Protein AF-A0A4U2Q6R0-F1 (afdb_monomer_lite)

Foldseek 3Di:
DPDPPVLVVLC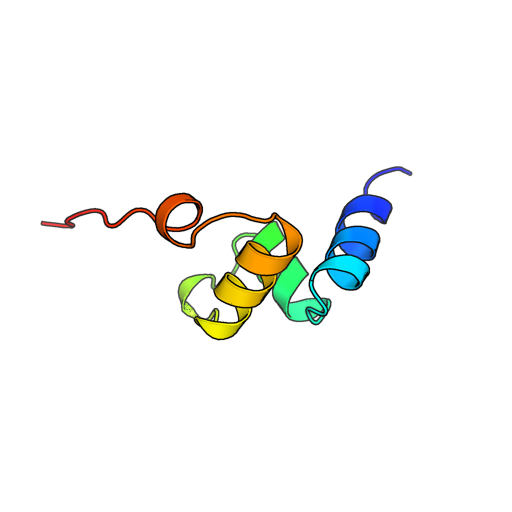VQLVDDSVLSCCVVVVPPCVPRDVVSLVSSCNSVVHDSCVVDDDDDDD

Radius of gyration: 12.47 Å; chains: 1; bounding box: 40×25×24 Å

Secondary structure (DSSP, 8-state):
--SSHHHHHHHHHH---HHHHHHHHTT-SGGG--HHHHHHHHHHHT--HHHH-------

Structure (mmCIF, N/CA/C/O backbone):
data_AF-A0A4U2Q6R0-F1
#
_entry.id   AF-A0A4U2Q6R0-F1
#
loop_
_atom_site.group_PDB
_atom_site.id
_atom_site.type_symbol
_atom_site.label_atom_id
_atom_site.label_alt_id
_atom_site.label_comp_id
_atom_site.label_asym_id
_atom_site.label_entity_id
_atom_site.label_seq_id
_atom_site.pdbx_PDB_ins_code
_atom_site.Cartn_x
_atom_site.Cartn_y
_atom_site.Cartn_z
_atom_site.occupancy
_atom_site.B_iso_or_equiv
_atom_site.auth_seq_id
_atom_site.auth_comp_id
_atom_site.auth_asym_id
_atom_site.auth_atom_id
_atom_site.pdbx_PDB_model_num
ATOM 1 N N . MET A 1 1 ? 16.440 -17.318 9.023 1.00 40.34 1 MET A N 1
ATOM 2 C CA . MET A 1 1 ? 17.111 -16.251 8.248 1.00 40.34 1 MET A CA 1
ATOM 3 C C . MET A 1 1 ? 16.379 -15.989 6.916 1.00 40.34 1 MET A C 1
ATOM 5 O O . MET A 1 1 ? 17.011 -15.970 5.879 1.00 40.34 1 MET A O 1
ATOM 9 N N . TRP A 1 2 ? 15.047 -15.788 6.934 1.00 46.12 2 TRP A N 1
ATOM 10 C CA . TRP A 1 2 ? 14.207 -15.674 5.713 1.00 46.12 2 TRP A CA 1
ATOM 11 C C . TRP A 1 2 ? 13.237 -14.472 5.711 1.00 46.12 2 TRP A C 1
ATOM 13 O O . TRP A 1 2 ? 12.486 -14.282 4.765 1.00 46.12 2 TRP A O 1
ATOM 23 N N . ARG A 1 3 ? 13.222 -13.642 6.765 1.00 53.06 3 ARG A N 1
ATOM 24 C CA . ARG A 1 3 ? 12.147 -12.653 6.988 1.00 53.06 3 ARG A CA 1
ATOM 25 C C . ARG A 1 3 ? 12.399 -11.268 6.356 1.00 53.06 3 ARG A C 1
ATOM 27 O O . ARG A 1 3 ? 11.472 -10.479 6.261 1.00 53.06 3 ARG A O 1
ATOM 34 N N . ASN A 1 4 ? 13.627 -10.978 5.909 1.00 56.28 4 ASN A N 1
ATOM 35 C CA . ASN A 1 4 ? 14.025 -9.642 5.425 1.00 56.28 4 ASN A CA 1
ATOM 36 C C . ASN A 1 4 ? 13.966 -9.448 3.896 1.00 56.28 4 ASN A C 1
ATOM 38 O O . ASN A 1 4 ? 13.932 -8.300 3.454 1.00 56.28 4 ASN A O 1
ATOM 42 N N . CYS A 1 5 ? 13.932 -10.509 3.078 1.00 61.72 5 CYS A N 1
ATOM 43 C CA . CYS A 1 5 ? 13.888 -10.344 1.615 1.00 61.72 5 CYS A CA 1
ATOM 44 C C . CYS A 1 5 ? 12.571 -9.726 1.136 1.00 61.72 5 CYS A C 1
ATOM 46 O O . CYS A 1 5 ? 12.613 -8.764 0.379 1.00 61.72 5 CYS A O 1
ATOM 48 N N . PHE A 1 6 ? 11.424 -10.189 1.647 1.00 73.31 6 PHE A N 1
ATOM 49 C CA . PHE A 1 6 ? 10.108 -9.724 1.192 1.00 73.31 6 PHE A CA 1
ATOM 50 C C . PHE A 1 6 ? 9.914 -8.209 1.359 1.00 73.31 6 PHE A C 1
ATOM 52 O O . PHE A 1 6 ? 9.485 -7.531 0.434 1.00 73.31 6 PHE A O 1
ATOM 59 N N . LEU A 1 7 ? 10.296 -7.643 2.510 1.00 77.25 7 LEU A N 1
ATOM 60 C CA . LEU A 1 7 ? 10.177 -6.197 2.747 1.00 77.25 7 LEU A CA 1
ATOM 61 C C . LEU A 1 7 ? 11.146 -5.385 1.880 1.00 77.25 7 LEU A C 1
ATOM 63 O O . LEU A 1 7 ? 10.851 -4.249 1.518 1.00 77.25 7 LEU A O 1
ATOM 67 N N . THR A 1 8 ? 12.305 -5.955 1.553 1.00 79.38 8 THR A N 1
ATOM 68 C CA . THR A 1 8 ? 13.319 -5.304 0.714 1.00 79.38 8 THR A CA 1
ATOM 69 C C . THR A 1 8 ? 12.883 -5.291 -0.750 1.00 79.38 8 THR A C 1
ATOM 71 O O . THR A 1 8 ? 12.988 -4.264 -1.416 1.00 79.38 8 THR A O 1
ATOM 74 N N . GLU A 1 9 ? 12.318 -6.397 -1.226 1.00 81.75 9 GLU A N 1
ATOM 75 C CA . GLU A 1 9 ? 11.743 -6.525 -2.563 1.00 81.75 9 GLU A CA 1
ATOM 76 C C . GLU A 1 9 ? 10.501 -5.643 -2.718 1.00 81.75 9 GLU A C 1
ATOM 78 O O . GLU A 1 9 ? 10.406 -4.875 -3.671 1.00 81.75 9 GLU A O 1
ATOM 83 N N . LEU A 1 10 ? 9.617 -5.622 -1.715 1.00 81.81 10 LEU A N 1
ATOM 84 C CA . LEU A 1 10 ? 8.461 -4.728 -1.698 1.00 81.81 10 LEU A CA 1
ATOM 85 C C . LEU A 1 10 ? 8.879 -3.254 -1.725 1.00 81.81 10 LEU A C 1
ATOM 87 O O . LEU A 1 10 ? 8.268 -2.466 -2.442 1.00 81.81 10 LEU A O 1
ATOM 91 N N . ARG A 1 11 ? 9.940 -2.862 -1.001 1.00 82.69 11 ARG A N 1
ATOM 92 C CA . ARG A 1 11 ? 10.515 -1.506 -1.104 1.00 82.69 11 ARG A CA 1
ATOM 93 C C . ARG A 1 11 ? 10.996 -1.204 -2.517 1.00 82.69 11 ARG A C 1
ATOM 95 O O . ARG A 1 11 ? 10.758 -0.104 -3.002 1.00 82.69 11 ARG A O 1
ATOM 102 N N . SER A 1 12 ? 11.665 -2.163 -3.154 1.00 82.81 12 SER A N 1
ATOM 103 C CA . SER A 1 12 ? 12.173 -2.006 -4.517 1.00 82.81 12 SER A CA 1
ATOM 104 C C . SER A 1 12 ? 11.045 -1.865 -5.540 1.00 82.81 12 SER A C 1
ATOM 106 O O . SER A 1 12 ? 11.169 -1.065 -6.460 1.00 82.81 12 SER A O 1
ATOM 108 N N . LEU A 1 13 ? 9.954 -2.619 -5.379 1.00 84.00 13 LEU A N 1
ATOM 109 C CA . LEU A 1 13 ? 8.819 -2.621 -6.305 1.00 84.00 13 LEU A CA 1
ATOM 110 C C . LEU A 1 13 ? 7.886 -1.418 -6.108 1.00 84.00 13 LEU A C 1
ATOM 112 O O . LEU A 1 13 ? 7.418 -0.841 -7.080 1.00 84.00 13 LEU A O 1
ATOM 116 N N . SER A 1 14 ? 7.629 -1.023 -4.858 1.00 82.19 14 SER A N 1
ATOM 117 C CA . SER A 1 14 ? 6.686 0.062 -4.523 1.00 82.19 14 SER A CA 1
ATOM 118 C C . SER A 1 14 ? 7.323 1.448 -4.412 1.00 82.19 14 SER A C 1
ATOM 120 O O . SER A 1 14 ? 6.617 2.448 -4.295 1.00 82.19 14 SER A O 1
ATOM 122 N N . GLY A 1 15 ? 8.657 1.535 -4.367 1.00 83.69 15 GLY A N 1
ATOM 123 C CA . GLY A 1 15 ? 9.367 2.793 -4.112 1.00 83.69 15 GLY A CA 1
ATOM 124 C C . GLY A 1 15 ? 9.094 3.384 -2.722 1.00 83.69 15 GLY A C 1
ATOM 125 O O . GLY A 1 15 ? 9.390 4.554 -2.468 1.00 83.69 15 GLY A O 1
ATOM 126 N N . LEU A 1 16 ? 8.509 2.603 -1.809 1.00 85.62 16 LEU A N 1
ATOM 127 C CA . LEU A 1 16 ? 8.174 3.065 -0.471 1.00 85.62 16 LEU A CA 1
ATOM 128 C C . LEU A 1 16 ? 9.391 3.119 0.451 1.00 85.62 16 LEU A C 1
ATOM 130 O O . LEU A 1 16 ? 10.310 2.294 0.415 1.00 85.62 16 LEU A O 1
ATOM 134 N N . SER A 1 17 ? 9.360 4.095 1.361 1.00 82.25 17 SER A N 1
ATOM 135 C CA . SER A 1 17 ? 10.346 4.174 2.431 1.00 82.25 17 SER A CA 1
ATOM 136 C C . SER A 1 17 ? 10.231 2.946 3.344 1.00 82.25 17 SER A C 1
ATOM 138 O O . SER A 1 17 ? 9.140 2.429 3.599 1.00 82.25 17 SER A O 1
ATOM 140 N N . GLY A 1 18 ? 11.359 2.488 3.894 1.00 77.69 18 GLY A N 1
ATOM 141 C CA . GLY A 1 18 ? 11.358 1.333 4.800 1.00 77.69 18 GLY A CA 1
ATOM 142 C C . GLY A 1 18 ? 10.550 1.576 6.068 1.00 77.69 18 GLY A C 1
ATOM 143 O O . GLY A 1 18 ? 10.021 0.633 6.646 1.00 77.69 18 GLY A O 1
ATOM 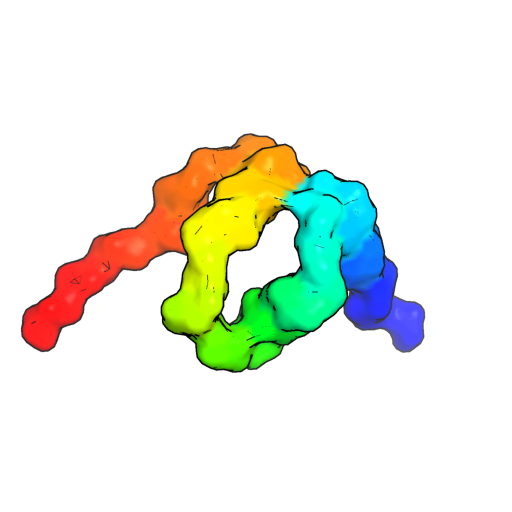144 N N . ASN A 1 19 ? 10.406 2.841 6.466 1.00 81.44 19 ASN A N 1
ATOM 145 C CA . ASN A 1 19 ? 9.602 3.219 7.616 1.00 81.44 19 ASN A CA 1
ATOM 146 C C . ASN A 1 19 ? 8.102 3.060 7.322 1.00 81.44 19 ASN A C 1
ATOM 148 O O . ASN A 1 19 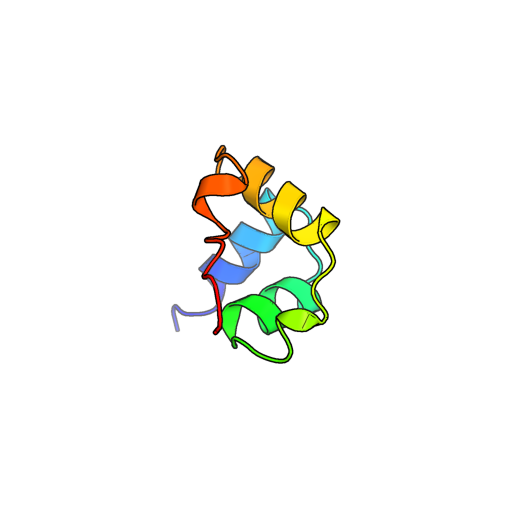? 7.375 2.529 8.154 1.00 81.44 19 ASN A O 1
ATOM 152 N N . SER A 1 20 ? 7.653 3.445 6.120 1.00 80.50 20 SER A N 1
ATOM 153 C CA . SER A 1 20 ? 6.265 3.257 5.672 1.00 80.50 20 SER A CA 1
ATOM 154 C C . SER A 1 20 ? 5.897 1.775 5.593 1.00 80.50 20 SER A C 1
ATOM 156 O O . SER A 1 20 ? 4.870 1.369 6.125 1.00 80.50 20 SER A O 1
ATOM 158 N N . ILE A 1 21 ? 6.770 0.949 5.004 1.00 83.12 21 ILE A N 1
ATOM 159 C CA . ILE A 1 21 ? 6.543 -0.500 4.918 1.00 83.12 21 ILE A CA 1
ATOM 160 C C . ILE A 1 21 ? 6.552 -1.155 6.302 1.00 83.12 21 ILE A C 1
ATOM 162 O O . ILE A 1 21 ? 5.700 -1.994 6.574 1.00 83.12 21 ILE A O 1
ATOM 166 N N . ASN A 1 22 ? 7.452 -0.753 7.204 1.00 83.44 22 ASN A N 1
ATOM 167 C CA . ASN A 1 22 ? 7.455 -1.288 8.566 1.00 83.44 22 ASN A CA 1
ATOM 168 C C . ASN A 1 22 ? 6.190 -0.926 9.346 1.00 83.44 22 ASN A C 1
ATOM 170 O O . ASN A 1 22 ? 5.709 -1.768 10.097 1.00 83.44 22 ASN A O 1
ATOM 174 N N . LYS A 1 23 ? 5.656 0.291 9.179 1.00 82.88 23 LYS A N 1
ATOM 175 C CA . LYS A 1 23 ? 4.391 0.696 9.809 1.00 82.88 23 LYS A CA 1
ATOM 176 C C . LYS A 1 23 ? 3.229 -0.168 9.333 1.00 82.88 23 LYS A C 1
ATOM 178 O O . LYS A 1 23 ? 2.488 -0.680 10.162 1.00 82.88 23 LYS A O 1
ATOM 183 N N . LEU A 1 24 ? 3.129 -0.378 8.021 1.00 82.19 24 LEU A N 1
ATO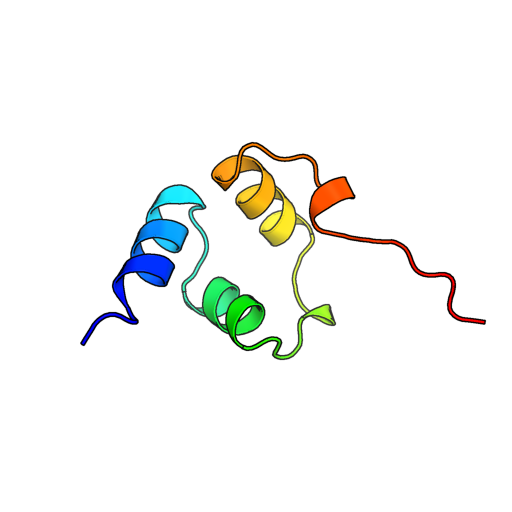M 184 C CA . LEU A 1 24 ? 2.099 -1.228 7.424 1.00 82.19 24 LEU A CA 1
ATOM 185 C C . LEU A 1 24 ? 2.238 -2.688 7.856 1.00 82.19 24 LEU A C 1
ATOM 187 O O . LEU A 1 24 ? 1.271 -3.296 8.289 1.00 82.19 24 LEU A O 1
ATOM 191 N N . TYR A 1 25 ? 3.452 -3.234 7.802 1.00 81.44 25 TYR A N 1
ATOM 192 C CA . TYR A 1 25 ? 3.711 -4.631 8.146 1.00 81.44 25 TYR A CA 1
ATOM 193 C C . TYR A 1 25 ? 3.523 -4.934 9.640 1.00 81.44 25 TYR A C 1
ATOM 195 O O . TYR A 1 25 ? 3.176 -6.051 10.008 1.00 81.44 25 TYR A O 1
ATOM 203 N N . ARG A 1 26 ? 3.792 -3.961 10.518 1.00 83.12 26 ARG A N 1
ATOM 204 C CA . ARG A 1 26 ? 3.610 -4.091 11.974 1.00 83.12 26 ARG A CA 1
ATOM 205 C C . ARG A 1 26 ? 2.264 -3.555 12.455 1.00 83.12 26 ARG A C 1
ATOM 207 O O . ARG A 1 26 ? 2.084 -3.413 13.662 1.00 83.12 26 ARG A O 1
ATOM 214 N N . GLU A 1 27 ? 1.385 -3.188 11.527 1.00 79.81 27 GLU A N 1
ATOM 215 C CA . GLU A 1 27 ? 0.069 -2.606 11.792 1.00 79.81 27 GLU A CA 1
ATOM 216 C C . GLU A 1 27 ? 0.101 -1.448 12.804 1.00 79.81 27 GLU A C 1
ATOM 218 O O . GLU A 1 27 ? -0.798 -1.257 13.617 1.00 79.81 27 GLU A O 1
ATOM 223 N N . THR A 1 28 ? 1.181 -0.665 12.791 1.00 78.62 28 THR A N 1
ATOM 224 C CA . THR A 1 28 ? 1.429 0.361 13.806 1.00 78.62 28 THR A CA 1
ATOM 225 C C . THR A 1 28 ? 1.080 1.737 13.257 1.00 78.62 28 THR A C 1
ATOM 227 O O . THR A 1 28 ? 1.704 2.195 12.297 1.00 78.62 28 THR A O 1
ATOM 230 N N . ASN A 1 29 ? 0.136 2.423 13.907 1.00 77.44 29 ASN A N 1
ATOM 231 C CA . ASN A 1 29 ? -0.361 3.743 13.511 1.00 77.44 29 ASN A CA 1
ATOM 232 C C . ASN A 1 29 ? -0.792 3.799 12.028 1.00 77.44 29 ASN A C 1
ATOM 234 O O . ASN A 1 29 ? -0.417 4.733 11.305 1.00 77.44 29 ASN A O 1
ATOM 238 N N . ILE A 1 30 ? -1.502 2.772 11.539 1.00 80.12 30 ILE A N 1
ATOM 239 C CA . ILE A 1 30 ? -1.933 2.670 10.131 1.00 80.12 30 ILE A CA 1
ATOM 240 C C . ILE A 1 30 ? -2.765 3.892 9.726 1.00 80.12 30 ILE A C 1
ATOM 242 O O . ILE A 1 30 ? -2.638 4.358 8.597 1.00 80.12 30 ILE A O 1
ATOM 246 N N . GLU A 1 31 ? -3.536 4.466 10.645 1.00 79.00 31 GLU A N 1
ATOM 247 C CA . GLU A 1 31 ? -4.331 5.681 10.463 1.00 79.00 31 GLU A CA 1
ATOM 248 C C . GLU A 1 31 ? -3.495 6.911 10.076 1.00 79.00 31 GLU A C 1
ATOM 250 O O . GLU A 1 31 ? -4.009 7.850 9.474 1.00 79.00 31 GLU A O 1
ATOM 255 N N . THR A 1 32 ? -2.190 6.897 10.366 1.00 82.00 32 THR A N 1
ATOM 256 C CA . THR A 1 32 ? -1.250 7.953 9.953 1.00 82.00 32 THR A CA 1
ATOM 257 C C . THR A 1 32 ? -0.688 7.739 8.546 1.00 82.00 32 THR A C 1
ATOM 259 O O . THR A 1 32 ? 0.101 8.552 8.055 1.00 82.00 32 THR A O 1
ATOM 262 N N . THR A 1 33 ? -1.051 6.634 7.890 1.00 83.25 33 THR A N 1
ATOM 263 C CA . THR A 1 33 ? -0.588 6.308 6.542 1.00 83.25 33 THR A CA 1
ATOM 264 C C . THR A 1 33 ? -1.259 7.218 5.528 1.00 83.25 33 THR A C 1
ATOM 266 O O . THR A 1 33 ? -2.480 7.303 5.437 1.00 83.25 33 THR A O 1
ATOM 269 N N . GLN A 1 34 ? -0.441 7.883 4.719 1.00 85.25 34 GLN A N 1
ATOM 270 C CA . GLN A 1 34 ? -0.937 8.739 3.651 1.00 85.25 34 GLN A CA 1
ATOM 271 C C . GLN A 1 34 ? -1.539 7.906 2.518 1.00 85.25 34 GLN A C 1
ATOM 273 O O . GLN A 1 34 ? -0.983 6.876 2.133 1.00 85.25 34 GLN A O 1
ATOM 278 N N . LEU A 1 35 ? -2.615 8.408 1.912 1.00 86.12 35 LEU A N 1
ATOM 279 C CA . LEU A 1 35 ? -3.281 7.764 0.778 1.00 86.12 35 LEU A CA 1
ATOM 280 C C . LEU A 1 35 ? -2.321 7.507 -0.402 1.00 86.12 35 LEU A C 1
ATOM 282 O O . LEU A 1 35 ? -2.413 6.477 -1.060 1.00 86.12 35 LEU A O 1
ATOM 286 N N . GLU A 1 36 ? -1.335 8.385 -0.617 1.00 88.00 36 GLU A N 1
ATOM 287 C CA . GLU A 1 36 ? -0.268 8.203 -1.616 1.00 88.00 36 GLU A CA 1
ATOM 288 C C . GLU A 1 36 ? 0.523 6.899 -1.410 1.00 88.00 36 GLU A C 1
ATOM 290 O O . GLU A 1 36 ? 0.892 6.223 -2.368 1.00 88.00 36 GLU A O 1
ATOM 295 N N . THR A 1 37 ? 0.756 6.506 -0.153 1.00 87.69 37 THR A N 1
ATOM 296 C CA . THR A 1 37 ? 1.446 5.247 0.169 1.00 87.69 37 THR A CA 1
ATOM 297 C C . THR A 1 37 ? 0.611 4.045 -0.266 1.00 87.69 37 THR A C 1
ATOM 299 O O . THR A 1 37 ? 1.162 3.077 -0.787 1.00 87.69 37 THR A O 1
ATOM 302 N N . LEU A 1 38 ? -0.712 4.125 -0.099 1.00 86.56 38 LEU A N 1
ATOM 303 C CA . LEU A 1 38 ? -1.639 3.085 -0.542 1.00 86.56 38 LEU A CA 1
ATOM 304 C C . LEU A 1 38 ? -1.674 2.987 -2.071 1.00 86.56 38 LEU A C 1
ATOM 306 O O . LEU A 1 38 ? -1.648 1.880 -2.594 1.00 86.56 38 LEU A O 1
ATOM 310 N N . PHE A 1 39 ? -1.634 4.111 -2.795 1.00 88.19 39 PHE A N 1
ATOM 311 C CA . PHE A 1 39 ? -1.524 4.098 -4.260 1.00 88.19 39 PHE A CA 1
ATOM 312 C C . PHE A 1 39 ? -0.227 3.450 -4.753 1.00 88.19 39 PHE A C 1
ATOM 314 O O . PHE A 1 39 ? -0.271 2.607 -5.638 1.00 88.19 39 PHE A O 1
ATOM 321 N N . LYS A 1 40 ? 0.916 3.738 -4.127 1.00 88.38 40 LYS A N 1
ATOM 322 C CA . LYS A 1 40 ? 2.186 3.074 -4.472 1.00 88.38 40 LYS A CA 1
ATOM 323 C C . LYS A 1 40 ? 2.152 1.559 -4.247 1.00 88.38 40 LYS A C 1
ATOM 325 O O . LYS A 1 40 ? 2.801 0.808 -4.970 1.00 88.38 40 LYS A O 1
ATOM 330 N N . LEU A 1 41 ? 1.391 1.096 -3.254 1.00 86.94 41 LEU A N 1
ATOM 331 C CA . LEU A 1 41 ? 1.142 -0.335 -3.048 1.00 86.94 41 LEU A CA 1
ATOM 332 C C . LEU A 1 41 ? 0.211 -0.907 -4.110 1.00 86.94 41 LEU A C 1
ATOM 334 O O . LEU A 1 41 ? 0.490 -1.991 -4.611 1.00 86.94 41 LEU A O 1
ATOM 338 N N . CYS A 1 42 ? -0.845 -0.181 -4.482 1.00 87.94 42 CYS A N 1
ATOM 339 C CA . CYS A 1 42 ? -1.697 -0.540 -5.614 1.00 87.94 42 CYS A CA 1
ATOM 340 C C . CYS A 1 42 ? -0.879 -0.733 -6.890 1.00 87.94 42 CYS A C 1
ATOM 342 O O . CYS A 1 42 ? -1.038 -1.750 -7.558 1.00 87.94 42 CYS A O 1
ATOM 344 N N . ASP A 1 43 ? 0.024 0.201 -7.192 1.00 88.06 43 ASP A N 1
ATOM 345 C CA . ASP A 1 43 ? 0.884 0.146 -8.375 1.00 88.06 43 ASP A CA 1
ATOM 346 C C . ASP A 1 43 ? 1.829 -1.063 -8.319 1.00 88.06 43 ASP A C 1
ATOM 348 O O . ASP A 1 43 ? 1.954 -1.802 -9.295 1.00 88.06 43 ASP A O 1
ATOM 352 N N . ALA A 1 44 ? 2.436 -1.328 -7.156 1.00 87.56 44 ALA A N 1
ATOM 353 C CA . ALA A 1 44 ? 3.335 -2.467 -6.963 1.00 87.56 44 ALA A CA 1
ATOM 354 C C . ALA A 1 44 ? 2.627 -3.826 -7.065 1.00 87.56 44 ALA A C 1
ATOM 356 O O . ALA A 1 44 ? 3.190 -4.784 -7.592 1.00 87.56 44 ALA A O 1
ATOM 357 N N . PHE A 1 45 ? 1.399 -3.922 -6.553 1.00 85.81 45 PHE A N 1
ATOM 358 C CA . PHE A 1 45 ? 0.593 -5.142 -6.593 1.00 85.81 45 PHE A CA 1
ATOM 359 C C . PHE A 1 45 ? -0.302 -5.239 -7.831 1.00 85.81 45 PHE A C 1
ATOM 361 O O . PHE A 1 45 ? -1.023 -6.227 -7.978 1.00 85.81 45 PHE A O 1
ATOM 368 N N . ASN A 1 46 ? -0.265 -4.234 -8.712 1.00 87.44 46 ASN A N 1
ATOM 369 C CA . ASN A 1 46 ? -1.164 -4.088 -9.853 1.00 87.44 46 ASN A CA 1
ATOM 370 C C . ASN A 1 46 ? -2.641 -4.304 -9.459 1.00 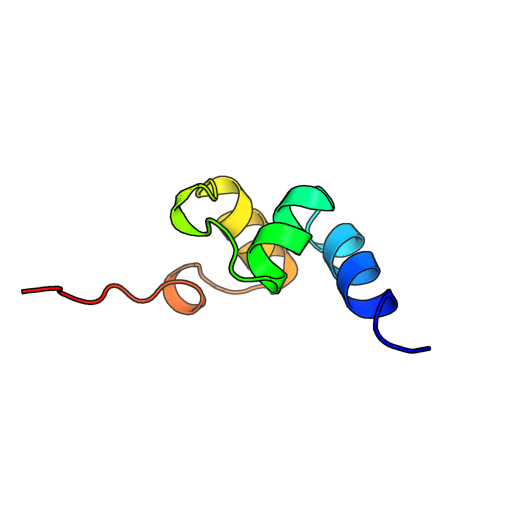87.44 46 ASN A C 1
ATOM 372 O O . ASN A 1 46 ? -3.385 -5.050 -10.103 1.00 87.44 46 ASN A O 1
ATOM 376 N N . CYS A 1 47 ? -3.055 -3.696 -8.346 1.00 86.69 47 CYS A N 1
ATOM 377 C CA . CYS A 1 47 ? -4.392 -3.838 -7.783 1.00 86.69 47 CYS A CA 1
ATOM 378 C C . CYS A 1 47 ? -5.106 -2.485 -7.675 1.00 86.69 47 CYS A C 1
ATOM 380 O O . CYS A 1 47 ? -4.504 -1.418 -7.728 1.00 86.69 47 CYS A O 1
ATOM 382 N N . LYS A 1 48 ? -6.434 -2.519 -7.543 1.00 86.69 48 LYS A N 1
ATOM 383 C CA . LYS A 1 48 ? -7.232 -1.318 -7.254 1.00 86.69 48 LYS A CA 1
ATOM 384 C C . LYS A 1 48 ? -7.238 -1.044 -5.754 1.00 86.69 48 LYS A C 1
ATOM 386 O O . LYS A 1 48 ? -7.331 -1.978 -4.963 1.00 86.69 48 LYS A O 1
ATOM 391 N N . LEU A 1 49 ? -7.280 0.234 -5.376 1.00 86.38 49 LEU A N 1
ATOM 392 C CA . LEU A 1 49 ? -7.352 0.661 -3.973 1.00 86.38 49 LEU A CA 1
ATOM 393 C C . LEU A 1 49 ? -8.515 0.011 -3.210 1.00 86.38 49 LEU A C 1
ATOM 395 O O . LEU A 1 49 ? -8.348 -0.372 -2.061 1.00 86.38 49 LEU A O 1
ATOM 399 N N . SER A 1 50 ? -9.655 -0.203 -3.869 1.00 86.50 50 SER A N 1
ATOM 400 C CA . SER A 1 50 ? -10.821 -0.892 -3.299 1.00 86.50 50 SER A CA 1
ATOM 401 C C . SER A 1 50 ? -10.553 -2.327 -2.829 1.00 86.50 50 SER A C 1
ATOM 403 O O . SER A 1 50 ? -11.367 -2.874 -2.100 1.00 86.50 50 SER A O 1
ATOM 405 N N . TYR A 1 51 ? -9.464 -2.963 -3.273 1.00 85.00 51 TYR A N 1
ATOM 406 C CA . TYR A 1 51 ? -9.042 -4.273 -2.769 1.00 85.00 51 TYR A CA 1
ATOM 407 C C . TYR A 1 51 ? -8.155 -4.173 -1.520 1.00 85.00 51 TYR A C 1
ATOM 409 O O . TYR A 1 51 ? -8.022 -5.158 -0.804 1.00 85.00 51 TYR A O 1
ATOM 417 N N . LEU A 1 52 ? -7.531 -3.016 -1.271 1.00 83.56 52 LEU A N 1
ATOM 418 C CA . LEU A 1 52 ? -6.680 -2.771 -0.100 1.00 83.56 52 LEU A CA 1
ATOM 419 C C . LEU A 1 52 ? -7.454 -2.176 1.075 1.00 83.56 52 LEU A C 1
ATOM 421 O O . LEU A 1 52 ? -7.084 -2.411 2.221 1.00 83.56 52 LEU A O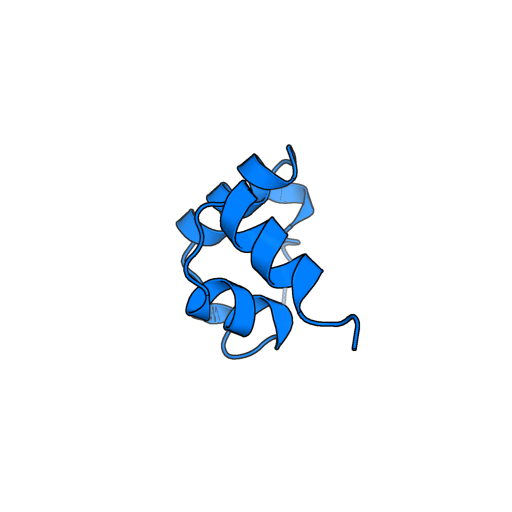 1
ATOM 425 N N . ILE A 1 53 ? -8.484 -1.377 0.797 1.00 82.88 53 ILE A N 1
ATOM 426 C CA . ILE A 1 53 ? -9.290 -0.723 1.826 1.00 82.88 53 ILE A CA 1
ATOM 427 C C . ILE A 1 53 ? -10.743 -1.169 1.721 1.00 82.88 53 ILE A C 1
ATOM 429 O O . ILE A 1 53 ? -11.359 -1.089 0.658 1.00 82.88 53 ILE A O 1
ATOM 433 N N . GLU A 1 54 ? -11.295 -1.600 2.848 1.00 82.88 54 GLU A N 1
ATOM 434 C CA . GLU A 1 54 ? -12.720 -1.859 3.005 1.00 82.88 54 GLU A CA 1
ATOM 435 C C . GLU A 1 54 ? -13.334 -0.732 3.836 1.00 82.88 54 GLU A C 1
ATOM 437 O O . GLU A 1 54 ? -12.847 -0.392 4.916 1.00 82.88 54 GLU A O 1
ATOM 442 N N . TYR A 1 55 ? -14.402 -0.125 3.322 1.00 82.12 55 TYR A N 1
ATOM 443 C CA . TYR A 1 55 ? -15.177 0.838 4.091 1.00 82.12 55 TYR A CA 1
ATOM 444 C C . TYR A 1 55 ? -16.170 0.089 4.982 1.00 82.12 55 TYR A C 1
ATOM 446 O O . TYR A 1 55 ? -17.156 -0.460 4.492 1.00 82.12 55 TYR A O 1
ATOM 454 N N . VAL A 1 56 ? -15.920 0.097 6.292 1.00 83.38 56 VAL A N 1
ATOM 455 C CA . VAL A 1 56 ? -16.829 -0.466 7.295 1.00 83.38 56 VAL A CA 1
ATOM 456 C C . VAL A 1 56 ? -17.606 0.669 7.960 1.00 83.38 56 VAL A C 1
ATOM 458 O O . VAL A 1 56 ? -17.026 1.587 8.540 1.00 83.38 56 VAL A O 1
ATOM 461 N N . LEU A 1 57 ? -18.936 0.604 7.878 1.00 81.06 57 LEU A N 1
ATOM 462 C CA . LEU A 1 57 ? -19.844 1.503 8.591 1.00 81.06 57 LEU A CA 1
ATOM 463 C C . LEU A 1 57 ? -19.754 1.214 10.097 1.00 81.06 57 LEU A C 1
ATOM 465 O O . LEU A 1 57 ? -20.378 0.276 10.592 1.00 81.06 57 LEU A O 1
ATOM 469 N N . ASN A 1 58 ? -18.987 2.021 10.827 1.00 67.75 58 ASN A N 1
ATOM 470 C CA . ASN A 1 58 ? -19.021 2.012 12.287 1.00 67.75 58 ASN A CA 1
ATOM 471 C C . ASN A 1 58 ? -20.247 2.814 12.747 1.00 67.75 58 ASN A C 1
ATOM 473 O O . ASN A 1 58 ? -20.325 4.018 12.498 1.00 67.75 58 ASN A O 1
ATOM 477 N N . LYS A 1 59 ? -21.223 2.112 13.336 1.00 49.38 59 LYS A N 1
ATOM 478 C CA . LYS A 1 59 ? -22.384 2.703 14.018 1.00 49.38 59 LYS A CA 1
ATOM 479 C C . LYS A 1 59 ? -21.986 3.314 15.353 1.00 49.38 59 LYS A C 1
ATOM 481 O O . LYS A 1 59 ? -21.143 2.695 16.037 1.00 49.38 59 LYS A O 1
#

InterPro domains:
  IPR001387 Cro/C1-type, helix-turn-helix domain [PF13443] (7-56)
  IPR001387 Cro/C1-type, helix-turn-helix domain [PS50943] (35-52)
  IPR010982 Lambda repressor-like, DNA-binding domain superfamily [G3DSA:1.10.260.40] (2-59)
  IPR010982 Lambda repressor-like, DNA-binding domain superfamily [SSF47413] (7-56)

Sequence (59 aa):
MWRNCFLTELRSLSGLSGNSINKLYRETNIETTQLETLFKLCDAFNCKLSYLIEYVLNK

pLDDT: mean 79.81, std 10.57, range [40.34, 88.38]

Organism: NCBI:txid159743